Protein AF-A0AAE0RMD5-F1 (afdb_monomer)

Sequence (171 aa):
MTKKRIVIIQVLVGFILPLFLQTFGLFSPCWTTDGNINKGLFYQCVGS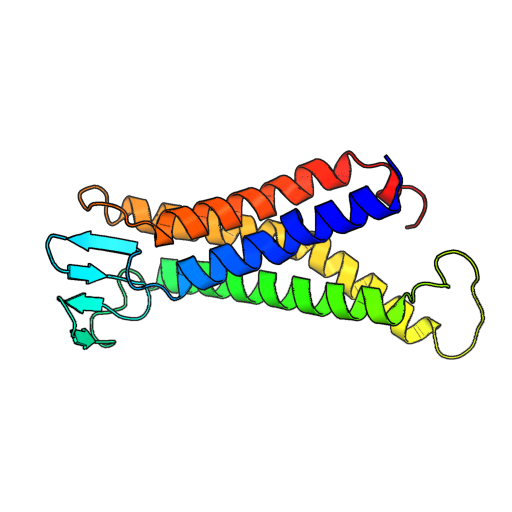TCNSESGILNRATLGLECTAFIVMAFSFLVFGVGIVCYGPDELGEFNNGTSGLCYNICKMYAMQCFCCFPCSGLLSLVGCIVFSSDFNTAALGWSFYMCIAAGSIVFLNVSVTKASPISASHF

Structure (mmCIF, N/CA/C/O backbone):
data_AF-A0AAE0RMD5-F1
#
_entry.id   AF-A0AAE0RMD5-F1
#
loop_
_atom_site.group_PDB
_atom_site.id
_atom_site.type_symbol
_atom_site.label_atom_id
_atom_site.label_alt_id
_atom_site.label_comp_id
_atom_site.label_asym_id
_atom_site.label_entity_id
_atom_site.label_seq_id
_atom_site.pdbx_PDB_ins_code
_atom_site.Cartn_x
_atom_site.Cartn_y
_atom_site.Cartn_z
_atom_site.occupancy
_atom_site.B_iso_or_equiv
_atom_site.auth_seq_id
_atom_site.auth_comp_id
_atom_site.auth_asym_id
_atom_site.auth_atom_id
_atom_site.pdbx_PDB_model_num
ATOM 1 N N . MET A 1 1 ? 8.457 22.208 -19.779 1.00 53.00 1 MET A N 1
ATOM 2 C CA . MET A 1 1 ? 8.884 21.265 -18.716 1.00 53.00 1 MET A CA 1
ATOM 3 C C . MET A 1 1 ? 9.717 20.169 -19.379 1.00 53.00 1 MET A C 1
ATOM 5 O O . MET A 1 1 ? 9.265 19.635 -20.380 1.00 53.00 1 MET A O 1
ATOM 9 N N . THR A 1 2 ? 10.947 19.896 -18.938 1.00 56.81 2 THR A N 1
ATOM 10 C CA . THR A 1 2 ? 11.830 18.907 -19.596 1.00 56.81 2 THR A CA 1
ATOM 11 C C . THR A 1 2 ? 11.375 17.472 -19.299 1.00 56.81 2 THR A C 1
ATOM 13 O O . THR A 1 2 ? 10.976 17.188 -18.171 1.00 56.81 2 THR A O 1
ATOM 16 N N . LYS A 1 3 ? 11.460 16.553 -20.279 1.00 56.66 3 LYS A N 1
ATOM 17 C CA . LYS A 1 3 ? 11.035 15.136 -20.155 1.00 56.66 3 LYS A CA 1
ATOM 18 C C . LYS A 1 3 ? 11.564 14.451 -18.881 1.00 56.66 3 LYS A C 1
ATOM 20 O O . LYS A 1 3 ? 10.820 13.738 -18.218 1.00 56.66 3 LYS A O 1
ATOM 25 N N . LYS A 1 4 ? 12.803 14.759 -18.472 1.00 57.34 4 LYS A N 1
ATOM 26 C CA . LYS A 1 4 ? 13.422 14.259 -17.227 1.00 57.34 4 LYS A CA 1
ATOM 27 C C . LYS A 1 4 ? 12.643 14.637 -15.953 1.00 57.34 4 LYS A C 1
ATOM 29 O O . LYS A 1 4 ? 12.531 13.821 -15.048 1.00 57.34 4 LYS A O 1
ATOM 34 N N . ARG A 1 5 ? 12.066 15.845 -15.875 1.00 61.34 5 ARG A N 1
ATOM 35 C CA . ARG A 1 5 ? 11.294 16.296 -14.698 1.00 61.34 5 ARG A CA 1
ATOM 36 C C . ARG A 1 5 ? 9.960 15.562 -14.559 1.00 61.34 5 ARG A C 1
ATOM 38 O O . ARG A 1 5 ? 9.548 15.285 -13.441 1.00 61.34 5 ARG A O 1
ATOM 45 N N . ILE A 1 6 ? 9.319 15.227 -15.678 1.00 64.94 6 ILE A N 1
ATOM 46 C CA . ILE A 1 6 ? 8.051 14.480 -15.691 1.00 64.94 6 ILE A CA 1
ATOM 47 C C . ILE A 1 6 ? 8.271 13.067 -15.142 1.00 64.94 6 ILE A C 1
ATOM 49 O O . ILE A 1 6 ? 7.527 12.638 -14.269 1.00 64.94 6 ILE A O 1
ATOM 53 N N . VAL A 1 7 ? 9.342 12.394 -15.579 1.00 65.50 7 VAL A N 1
ATOM 54 C CA . VAL A 1 7 ? 9.703 11.057 -15.081 1.00 65.50 7 VAL A CA 1
ATOM 55 C C . VAL A 1 7 ? 9.973 11.088 -13.575 1.00 65.50 7 VAL A C 1
ATOM 57 O O . VAL A 1 7 ? 9.399 10.293 -12.844 1.00 65.50 7 VAL A O 1
ATOM 60 N N . ILE A 1 8 ? 10.767 12.043 -13.079 1.00 66.19 8 ILE A N 1
ATOM 61 C CA . ILE A 1 8 ? 11.069 12.156 -11.639 1.00 66.19 8 ILE A CA 1
ATOM 62 C C . ILE A 1 8 ? 9.796 12.360 -10.806 1.00 66.19 8 ILE A C 1
ATOM 64 O O . ILE A 1 8 ? 9.617 11.699 -9.784 1.00 66.19 8 ILE A O 1
ATOM 68 N N . ILE A 1 9 ? 8.897 13.247 -11.244 1.00 70.38 9 ILE A N 1
ATOM 69 C CA . ILE A 1 9 ? 7.626 13.495 -10.549 1.00 70.38 9 ILE A CA 1
ATOM 70 C C . ILE A 1 9 ? 6.762 12.232 -10.552 1.00 70.38 9 ILE A C 1
ATOM 72 O O . ILE A 1 9 ? 6.202 11.880 -9.518 1.00 70.38 9 ILE A O 1
ATOM 76 N N . GLN A 1 10 ? 6.690 11.521 -11.677 1.00 72.75 10 GLN A N 1
ATOM 77 C CA . GLN A 1 10 ? 5.914 10.288 -11.786 1.00 72.75 10 GLN A CA 1
ATOM 78 C C . GLN A 1 10 ? 6.462 9.173 -10.886 1.00 72.75 10 GLN A C 1
ATOM 80 O O . GLN A 1 10 ? 5.689 8.418 -10.310 1.00 72.75 10 GLN A O 1
ATOM 85 N N . VAL A 1 11 ? 7.778 9.106 -10.683 1.00 72.12 11 VAL A N 1
ATOM 86 C CA . VAL A 1 11 ? 8.396 8.158 -9.743 1.00 72.12 11 VAL A CA 1
ATOM 87 C C . VAL A 1 11 ? 8.101 8.532 -8.293 1.00 72.12 11 VAL A C 1
ATOM 89 O O . VAL A 1 11 ? 7.655 7.691 -7.509 1.00 72.12 11 VAL A O 1
ATOM 92 N N . LEU A 1 12 ? 8.308 9.800 -7.932 1.00 74.75 12 LEU A N 1
ATOM 93 C CA . LEU A 1 12 ? 8.093 10.284 -6.569 1.00 74.75 12 LEU A CA 1
ATOM 94 C C . LEU A 1 12 ? 6.625 10.173 -6.151 1.00 74.75 12 LEU A C 1
ATOM 96 O O . LEU A 1 12 ? 6.319 9.635 -5.090 1.00 74.75 12 LEU A O 1
ATOM 100 N N . VAL A 1 13 ? 5.714 10.657 -6.992 1.00 80.31 13 VAL A N 1
ATOM 101 C CA . VAL A 1 13 ? 4.280 10.692 -6.690 1.00 80.31 13 VAL A CA 1
ATOM 102 C C . VAL A 1 13 ? 3.620 9.349 -6.978 1.00 80.31 13 VAL A C 1
ATOM 104 O O . VAL A 1 13 ? 2.687 8.979 -6.276 1.00 80.31 13 VAL A O 1
ATOM 107 N N . GLY A 1 14 ? 4.083 8.609 -7.987 1.00 78.38 14 GLY A N 1
ATOM 108 C CA . GLY A 1 14 ? 3.414 7.393 -8.437 1.00 78.38 14 GLY A CA 1
ATOM 109 C C . GLY A 1 14 ? 3.906 6.091 -7.835 1.00 78.38 14 GLY A C 1
ATOM 110 O O . GLY A 1 14 ? 3.124 5.151 -7.791 1.00 78.38 14 GLY A O 1
ATOM 111 N N . PHE A 1 15 ? 5.137 6.035 -7.325 1.00 79.56 15 PHE A N 1
ATOM 112 C CA . PHE A 1 15 ? 5.677 4.824 -6.700 1.00 79.56 15 PHE A CA 1
ATOM 113 C C . PHE A 1 15 ? 6.076 5.053 -5.245 1.00 79.56 15 PHE A C 1
ATOM 115 O O . PHE A 1 15 ? 5.690 4.278 -4.374 1.00 79.56 15 PHE A O 1
ATOM 122 N N . ILE A 1 16 ? 6.814 6.129 -4.964 1.00 86.00 16 ILE A N 1
ATOM 123 C CA . ILE A 1 16 ? 7.376 6.363 -3.628 1.00 86.00 16 ILE A CA 1
ATOM 124 C C . ILE A 1 16 ? 6.289 6.791 -2.638 1.00 86.00 16 ILE A C 1
ATOM 126 O O . ILE A 1 16 ? 6.128 6.165 -1.593 1.00 86.00 16 ILE A O 1
ATOM 130 N N . LEU A 1 17 ? 5.516 7.826 -2.969 1.00 90.56 17 LEU A N 1
ATOM 131 C CA . LEU A 1 17 ? 4.443 8.327 -2.112 1.00 90.56 17 LEU A CA 1
ATOM 132 C C . LEU A 1 17 ? 3.424 7.239 -1.715 1.00 90.56 17 LEU A C 1
ATOM 134 O O . LEU A 1 17 ? 3.213 7.071 -0.515 1.00 90.56 17 LEU A O 1
ATOM 138 N N . PRO A 1 18 ? 2.816 6.470 -2.642 1.00 91.88 18 PRO A N 1
ATOM 139 C CA . PRO A 1 18 ? 1.861 5.438 -2.255 1.00 91.88 18 PRO A CA 1
ATOM 140 C C . PRO A 1 18 ? 2.499 4.322 -1.429 1.00 91.88 18 PRO A C 1
ATOM 142 O O . PRO A 1 18 ? 1.863 3.849 -0.497 1.00 91.88 18 PRO A O 1
ATOM 145 N N . LEU A 1 19 ? 3.757 3.946 -1.689 1.00 91.25 19 LEU A N 1
ATOM 146 C CA . LEU A 1 19 ? 4.457 2.968 -0.854 1.00 91.25 19 LEU A CA 1
ATOM 147 C C . LEU A 1 19 ? 4.612 3.470 0.589 1.00 91.25 19 LEU A C 1
ATOM 149 O O . LEU A 1 19 ? 4.356 2.719 1.530 1.00 91.25 19 LEU A O 1
ATOM 153 N N . PHE A 1 20 ? 4.981 4.739 0.780 1.00 94.31 20 PHE A N 1
ATOM 154 C CA . PHE A 1 20 ? 5.064 5.344 2.111 1.00 94.31 20 PHE A CA 1
ATOM 155 C C . PHE A 1 20 ? 3.702 5.384 2.805 1.00 94.31 20 PHE A C 1
ATOM 157 O O . PHE A 1 20 ? 3.587 4.935 3.944 1.00 94.31 20 PHE A O 1
ATOM 164 N N . LEU A 1 21 ? 2.669 5.875 2.117 1.00 95.25 21 LEU A N 1
ATOM 165 C CA . LEU A 1 21 ? 1.308 5.944 2.652 1.00 95.25 21 LEU A CA 1
ATOM 166 C C . LEU A 1 21 ? 0.785 4.553 3.029 1.00 95.25 21 LEU A C 1
ATOM 168 O O . LEU A 1 21 ? 0.265 4.380 4.128 1.00 95.25 21 LEU A O 1
ATOM 172 N N . GLN A 1 22 ? 1.000 3.554 2.169 1.00 94.62 22 GLN A N 1
ATOM 173 C CA . GLN A 1 22 ? 0.616 2.170 2.426 1.00 94.62 22 GLN A CA 1
ATOM 174 C C . GLN A 1 22 ? 1.377 1.587 3.618 1.00 94.62 22 GLN A C 1
ATOM 176 O O . GLN A 1 22 ? 0.779 0.908 4.441 1.00 94.62 22 GLN A O 1
ATOM 181 N N . THR A 1 23 ? 2.674 1.878 3.757 1.00 94.81 23 THR A N 1
ATOM 182 C CA . THR A 1 23 ? 3.486 1.410 4.893 1.00 94.81 23 THR A CA 1
ATOM 183 C C . THR A 1 23 ? 2.972 1.994 6.209 1.00 94.81 23 THR A C 1
ATOM 185 O O . THR A 1 23 ? 2.692 1.255 7.153 1.00 94.81 23 THR A O 1
ATOM 188 N N . PHE A 1 24 ? 2.811 3.318 6.281 1.00 94.19 24 PHE A N 1
ATOM 189 C CA . PHE A 1 24 ? 2.318 3.979 7.491 1.00 94.19 24 PHE A CA 1
ATOM 190 C C . PHE A 1 24 ? 0.861 3.632 7.790 1.00 94.19 24 PHE A C 1
ATOM 192 O O . PHE A 1 24 ? 0.494 3.532 8.956 1.00 94.19 24 PHE A O 1
ATOM 199 N N . GLY A 1 25 ? 0.041 3.425 6.761 1.00 93.00 25 GLY A N 1
ATOM 200 C CA . GLY A 1 25 ? -1.328 2.954 6.900 1.00 93.00 25 GLY A CA 1
ATOM 201 C C . GLY A 1 25 ? -1.377 1.544 7.489 1.00 93.00 25 GLY A C 1
ATOM 202 O O . GLY A 1 25 ? -1.893 1.340 8.585 1.00 93.00 25 GLY A O 1
ATOM 203 N N . LEU A 1 26 ? -0.760 0.578 6.810 1.00 92.75 26 LEU A N 1
ATOM 204 C CA . LEU A 1 26 ? -0.797 -0.846 7.149 1.00 92.75 26 LEU A CA 1
ATOM 205 C C . LEU A 1 26 ? -0.258 -1.148 8.555 1.00 92.75 26 LEU A C 1
ATOM 207 O O . LEU A 1 26 ? -0.883 -1.895 9.308 1.00 92.75 26 LEU A O 1
ATOM 211 N N . PHE A 1 27 ? 0.882 -0.560 8.925 1.00 92.12 27 PHE A N 1
ATOM 212 C CA . PHE A 1 27 ? 1.544 -0.865 10.195 1.00 92.12 27 PHE A CA 1
ATOM 213 C C . PHE A 1 27 ? 1.090 0.003 11.367 1.00 92.12 27 PHE A C 1
ATOM 215 O O . PHE A 1 27 ? 1.546 -0.238 12.479 1.00 92.12 27 PHE A O 1
ATOM 222 N N . SER A 1 28 ? 0.227 0.998 11.163 1.00 91.00 28 SER A N 1
ATOM 223 C CA . SER A 1 28 ? -0.255 1.864 12.244 1.00 91.00 28 SER A CA 1
ATOM 224 C C . SER A 1 28 ? -1.375 1.204 13.065 1.00 91.00 28 SER A C 1
ATOM 226 O O . SER A 1 28 ? -2.218 0.498 12.507 1.00 91.00 28 SER A O 1
ATOM 228 N N . PRO A 1 29 ? -1.451 1.466 14.386 1.00 87.12 29 PRO A N 1
ATOM 229 C CA . PRO A 1 29 ? -2.555 1.012 15.228 1.00 87.12 29 PRO A CA 1
ATOM 230 C C . PRO A 1 29 ? -3.823 1.864 15.090 1.00 87.12 29 PRO A C 1
ATOM 232 O O . PRO A 1 29 ? -4.762 1.665 15.849 1.00 87.12 29 PRO A O 1
ATOM 235 N N . CYS A 1 30 ? -3.866 2.849 14.191 1.00 89.50 30 CYS A N 1
ATOM 236 C CA . CYS A 1 30 ? -4.940 3.842 14.131 1.00 89.50 30 CYS A CA 1
ATOM 237 C C . CYS A 1 30 ? -5.886 3.629 12.939 1.00 89.50 30 CYS A C 1
ATOM 239 O O . CYS A 1 30 ? -6.193 4.591 12.232 1.00 89.50 30 CYS A O 1
ATOM 241 N N . TRP A 1 31 ? -6.333 2.388 12.708 1.00 90.38 31 TRP A N 1
ATOM 242 C CA . TRP A 1 31 ? -7.321 2.075 11.661 1.00 90.38 31 TRP A CA 1
ATOM 243 C C . TRP A 1 31 ? -8.734 2.430 12.104 1.00 90.38 31 TRP A C 1
ATOM 245 O O . TRP A 1 31 ? -9.529 2.950 11.325 1.00 90.38 31 TRP A O 1
ATOM 255 N N . THR A 1 32 ? -9.027 2.201 13.379 1.00 88.50 32 THR A N 1
ATOM 256 C CA . THR A 1 32 ? -10.238 2.684 14.037 1.00 88.50 32 THR A CA 1
ATOM 257 C C . THR A 1 32 ? -9.922 3.094 15.467 1.00 88.50 32 THR A C 1
ATOM 259 O O . THR A 1 32 ? -9.006 2.549 16.096 1.00 88.50 32 THR A O 1
ATOM 262 N N . THR A 1 33 ? -10.680 4.063 15.967 1.00 85.69 33 THR A N 1
ATOM 263 C CA . THR A 1 33 ? -10.553 4.572 17.328 1.00 85.69 33 THR A CA 1
ATOM 264 C C . THR A 1 33 ? -11.899 4.460 18.027 1.00 85.69 33 THR A C 1
ATOM 266 O O . THR A 1 33 ? -12.918 4.921 17.518 1.00 85.69 33 THR A O 1
ATOM 269 N N . ASP A 1 34 ? -11.887 3.855 19.210 1.00 84.56 34 ASP A N 1
ATOM 270 C CA . ASP A 1 34 ? -13.045 3.729 20.090 1.00 84.56 34 ASP A CA 1
ATOM 271 C C . ASP A 1 34 ? -12.638 4.182 21.499 1.00 84.56 34 ASP A C 1
ATOM 273 O O . ASP A 1 34 ? -11.957 3.468 22.243 1.00 84.56 34 ASP A O 1
ATOM 277 N N . GLY A 1 35 ? -12.941 5.440 21.826 1.00 83.25 35 GLY A N 1
ATOM 278 C CA . GLY A 1 35 ? -12.445 6.092 23.038 1.00 83.25 35 GLY A CA 1
ATOM 279 C C . GLY A 1 35 ? -10.911 6.106 23.102 1.00 83.25 35 GLY A C 1
ATOM 280 O O . GLY A 1 35 ? -10.250 6.670 22.235 1.00 83.25 35 GLY A O 1
ATOM 281 N N . ASN A 1 36 ? -10.340 5.467 24.130 1.00 83.81 36 ASN A N 1
ATOM 282 C CA . ASN A 1 36 ? -8.885 5.358 24.337 1.00 83.81 36 ASN A CA 1
ATOM 283 C C . ASN A 1 36 ? -8.250 4.137 23.648 1.00 83.81 36 ASN A C 1
ATOM 285 O O . ASN A 1 36 ? -7.085 3.813 23.906 1.00 83.81 36 ASN A O 1
ATOM 289 N N . ILE A 1 37 ? -9.020 3.427 22.821 1.00 85.81 37 ILE A N 1
ATOM 290 C CA . ILE A 1 37 ? -8.591 2.213 22.140 1.00 85.81 37 ILE A CA 1
ATOM 291 C C . ILE A 1 37 ? -8.326 2.531 20.671 1.00 85.81 37 ILE A C 1
ATOM 293 O O . ILE A 1 37 ? -9.244 2.852 19.922 1.00 85.81 37 ILE A O 1
ATOM 297 N N . ASN A 1 38 ? -7.075 2.373 20.251 1.00 88.75 38 ASN A N 1
ATOM 298 C CA . ASN A 1 38 ? -6.659 2.422 18.855 1.00 88.75 38 ASN A CA 1
ATOM 299 C C . ASN A 1 38 ? -6.449 0.992 18.363 1.00 88.75 38 ASN A C 1
ATOM 301 O O . ASN A 1 38 ? -5.622 0.265 18.915 1.00 88.75 38 ASN A O 1
ATOM 305 N N . LYS A 1 39 ? -7.205 0.566 17.353 1.00 87.56 39 LYS A N 1
ATOM 306 C CA . LYS A 1 39 ? -7.061 -0.769 16.766 1.00 87.56 39 LYS A CA 1
ATOM 307 C C . LYS A 1 39 ? -6.440 -0.643 15.376 1.00 87.56 39 LYS A C 1
ATOM 309 O O . LYS A 1 39 ? -6.941 0.120 14.548 1.00 87.56 39 LYS A O 1
ATOM 314 N N . GLY A 1 40 ? -5.365 -1.389 15.130 1.00 89.38 40 GLY A N 1
ATOM 315 C CA . GLY A 1 40 ? -4.755 -1.571 13.812 1.00 89.38 40 GLY A CA 1
ATOM 316 C C . GLY A 1 40 ? -5.086 -2.932 13.210 1.00 89.38 40 GLY A C 1
ATOM 317 O O . GLY A 1 40 ? -5.974 -3.626 13.692 1.00 89.38 40 GLY A O 1
ATOM 318 N N . LEU A 1 41 ? -4.354 -3.318 12.162 1.00 88.06 41 LEU A N 1
ATOM 319 C CA . LEU A 1 41 ? -4.502 -4.632 11.516 1.00 88.06 41 LEU A CA 1
ATOM 320 C C . LEU A 1 41 ? -3.651 -5.745 12.154 1.00 88.06 41 LEU A C 1
ATOM 322 O O . LEU A 1 41 ? -3.933 -6.925 11.949 1.00 88.06 41 LEU A O 1
ATOM 326 N N . PHE A 1 42 ? -2.609 -5.373 12.903 1.00 89.06 42 PHE A N 1
ATOM 327 C CA . PHE A 1 42 ? -1.670 -6.307 13.539 1.00 89.06 42 PHE A CA 1
ATOM 328 C C . PHE A 1 42 ? -1.710 -6.266 15.066 1.00 89.06 42 PHE A C 1
ATOM 330 O O . PHE A 1 42 ? -1.399 -7.255 15.723 1.00 89.06 42 PHE A O 1
ATOM 337 N N . TYR A 1 43 ? -2.031 -5.110 15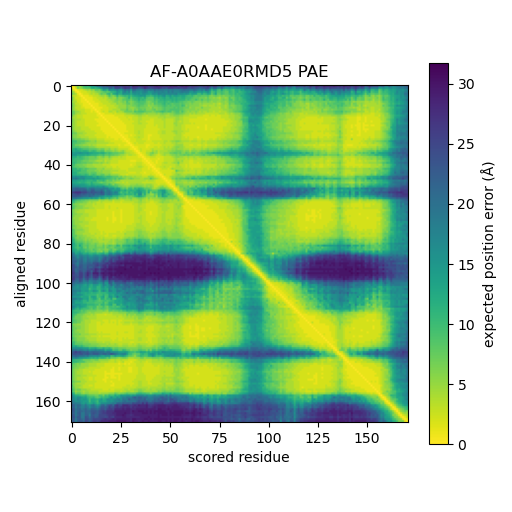.638 1.00 87.50 43 TYR A N 1
ATOM 338 C CA . TYR A 1 43 ? -2.009 -4.873 17.076 1.00 87.50 43 TYR A CA 1
ATOM 339 C C . TYR A 1 43 ? -3.025 -3.794 17.449 1.00 87.50 43 TYR A C 1
ATOM 341 O O . TYR A 1 43 ? -3.426 -2.967 16.628 1.00 87.50 43 TYR A O 1
ATOM 349 N N . GLN A 1 44 ? -3.449 -3.818 18.705 1.00 88.88 44 GLN A N 1
ATOM 350 C CA . GLN A 1 44 ? -4.319 -2.825 19.321 1.00 88.88 44 GLN A CA 1
ATOM 351 C C . GLN A 1 44 ? -3.555 -2.147 20.453 1.00 88.88 44 GLN A C 1
ATOM 353 O O . GLN A 1 44 ? -2.870 -2.815 21.223 1.00 88.88 44 GLN A O 1
ATOM 358 N N . CYS A 1 45 ? -3.712 -0.836 20.589 1.00 87.81 45 CYS A N 1
ATOM 359 C CA . CYS A 1 45 ? -3.158 -0.059 21.685 1.00 87.81 45 CYS A CA 1
ATOM 360 C C . CYS A 1 45 ? -4.282 0.535 22.542 1.00 87.81 45 CYS A C 1
ATOM 362 O O . CYS A 1 45 ? -5.232 1.122 22.025 1.00 87.81 45 CYS A O 1
ATOM 364 N N . VAL A 1 46 ? -4.163 0.384 23.859 1.00 88.88 46 VAL A N 1
ATOM 365 C CA . VAL A 1 46 ? -5.032 1.001 24.867 1.00 88.88 46 VAL A CA 1
ATOM 366 C C . VAL A 1 46 ? -4.159 1.931 25.702 1.00 88.88 46 VAL A C 1
ATOM 368 O O . VAL A 1 46 ? -3.300 1.479 26.462 1.00 88.88 46 VAL A O 1
ATOM 371 N N . GLY A 1 47 ? -4.319 3.243 25.516 1.00 84.31 47 GLY A N 1
ATOM 372 C CA . GLY A 1 47 ? -3.366 4.216 26.058 1.00 84.31 47 GLY A CA 1
ATOM 373 C C . GLY A 1 47 ? -1.945 3.966 25.531 1.00 84.31 47 GLY A C 1
ATOM 374 O O . GLY A 1 47 ? -1.720 3.988 24.324 1.00 84.31 47 GLY A O 1
ATOM 375 N N . SER A 1 48 ? -0.989 3.716 26.430 1.00 83.06 48 SER A N 1
ATOM 376 C CA . SER A 1 48 ? 0.419 3.434 26.098 1.00 83.06 48 SER A CA 1
ATOM 377 C C . SER A 1 48 ? 0.756 1.944 25.955 1.00 83.06 48 SER A C 1
ATOM 379 O O . SER A 1 48 ? 1.898 1.608 25.653 1.00 83.06 48 SER A O 1
ATOM 381 N N . THR A 1 49 ? -0.203 1.041 26.184 1.00 88.00 49 THR A N 1
ATOM 382 C CA . THR A 1 49 ? 0.034 -0.412 26.142 1.00 88.00 49 THR A CA 1
ATOM 383 C C . THR A 1 49 ? -0.504 -0.994 24.842 1.00 88.00 49 THR A C 1
ATOM 385 O O . THR A 1 49 ? -1.674 -0.792 24.526 1.00 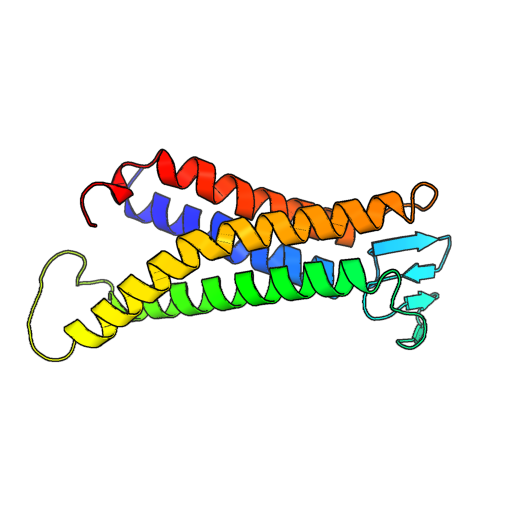88.00 49 THR A O 1
ATOM 388 N N . CYS A 1 50 ? 0.325 -1.736 24.103 1.00 86.88 50 CYS A N 1
ATOM 389 C CA . CYS A 1 50 ? -0.062 -2.380 22.847 1.00 86.88 50 CYS A CA 1
ATOM 390 C C . CYS A 1 50 ? -0.019 -3.909 22.971 1.00 86.88 50 CYS A C 1
ATOM 392 O O . CYS A 1 50 ? 0.919 -4.458 23.545 1.00 86.88 50 CYS A O 1
ATOM 394 N N . ASN A 1 51 ? -1.028 -4.587 22.422 1.00 85.31 51 ASN A N 1
ATOM 395 C CA . ASN A 1 51 ? -1.153 -6.043 22.400 1.00 85.31 51 ASN A CA 1
ATOM 396 C C . ASN A 1 51 ? -1.451 -6.528 20.967 1.00 85.31 51 ASN A C 1
ATOM 398 O O . ASN A 1 51 ? -2.290 -5.953 20.270 1.00 85.31 51 ASN A O 1
ATOM 402 N N . SER A 1 52 ? -0.757 -7.576 20.523 1.00 79.25 52 SER A N 1
ATOM 403 C CA . SER A 1 52 ? -0.926 -8.201 19.206 1.00 79.25 52 SER A CA 1
ATOM 404 C C . SER A 1 52 ? -2.060 -9.230 19.159 1.00 79.25 52 SER A C 1
ATOM 406 O O . SER A 1 52 ? -2.642 -9.438 18.098 1.00 79.25 52 SER A O 1
ATOM 408 N N . GLU A 1 53 ? -2.434 -9.845 20.287 1.00 64.25 53 GLU A N 1
ATOM 409 C CA . GLU A 1 53 ? -3.439 -10.922 20.316 1.00 64.25 53 GLU A CA 1
ATOM 410 C C . GLU A 1 53 ? -4.855 -10.435 19.977 1.00 64.25 53 GLU A C 1
ATOM 412 O O . GLU A 1 53 ? -5.654 -11.177 19.409 1.00 64.25 53 GLU A O 1
ATOM 417 N N . SER A 1 54 ? -5.157 -9.165 20.259 1.00 59.00 54 SER A N 1
ATOM 418 C CA . SER A 1 54 ? -6.437 -8.519 19.936 1.00 59.00 54 SER A CA 1
ATOM 419 C C . SER A 1 54 ? -6.391 -7.675 18.654 1.00 59.00 54 SER A C 1
ATOM 421 O O . SER A 1 54 ? -7.351 -6.981 18.330 1.00 59.00 54 SER A O 1
ATOM 423 N N . GLY A 1 55 ? -5.265 -7.698 17.935 1.00 57.34 55 GLY A N 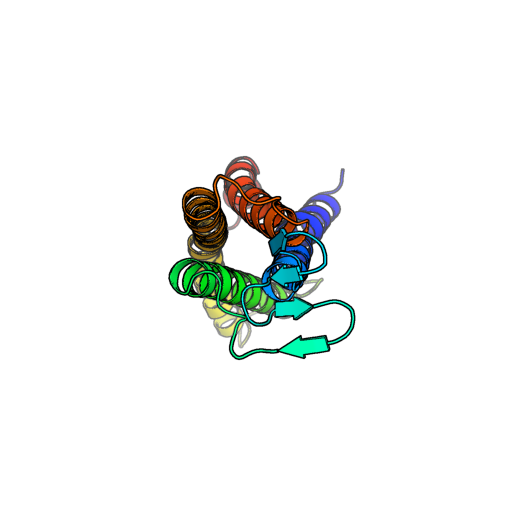1
ATOM 424 C CA . GLY A 1 55 ? -4.939 -6.741 16.881 1.00 57.34 55 GLY A CA 1
ATOM 425 C C . GLY A 1 55 ? -5.542 -6.999 15.508 1.00 57.34 55 GLY A C 1
ATOM 426 O O . GLY A 1 55 ? -5.401 -6.152 14.637 1.00 57.34 55 GLY A O 1
ATOM 427 N N . ILE A 1 56 ? -6.182 -8.144 15.273 1.00 63.12 56 ILE A N 1
ATOM 428 C CA . ILE A 1 56 ? -6.698 -8.477 13.942 1.00 63.12 56 ILE A CA 1
ATOM 429 C C . ILE A 1 56 ? -8.176 -8.090 13.865 1.00 63.12 56 ILE A C 1
ATOM 431 O O . ILE A 1 56 ? -9.052 -8.918 14.105 1.00 63.12 56 ILE A O 1
ATOM 435 N N . LEU A 1 57 ? -8.447 -6.827 13.517 1.00 67.38 57 LEU A N 1
ATOM 436 C CA . LEU A 1 57 ? -9.807 -6.322 13.260 1.00 67.38 57 LEU A CA 1
ATOM 437 C C . LEU A 1 57 ? -10.535 -7.134 12.183 1.00 67.38 57 LEU A C 1
ATOM 439 O O . LEU A 1 57 ? -11.710 -7.449 12.337 1.00 67.38 57 LEU A O 1
ATOM 443 N N . ASN A 1 58 ? -9.835 -7.464 11.095 1.00 79.25 58 ASN A N 1
ATOM 444 C CA . ASN A 1 58 ? -10.371 -8.253 9.993 1.00 79.25 58 ASN A CA 1
ATOM 445 C C . ASN A 1 58 ? -9.223 -8.943 9.228 1.00 79.25 58 ASN A C 1
ATOM 447 O O . ASN A 1 58 ? -8.340 -8.290 8.667 1.00 79.25 58 ASN A O 1
ATOM 451 N N . ARG A 1 59 ? -9.246 -10.283 9.188 1.00 85.44 59 ARG A N 1
ATOM 452 C CA . ARG A 1 59 ? -8.240 -11.105 8.486 1.00 85.44 59 ARG A CA 1
ATOM 453 C C . ARG A 1 59 ? -8.268 -10.915 6.969 1.00 85.44 59 ARG A C 1
ATOM 455 O O . ARG A 1 59 ? -7.217 -10.991 6.340 1.00 85.44 59 ARG A O 1
ATOM 462 N N . ALA A 1 60 ? -9.443 -10.676 6.388 1.00 87.88 60 ALA A N 1
ATOM 463 C CA . ALA A 1 60 ? -9.593 -10.427 4.959 1.00 87.88 60 ALA A CA 1
ATOM 464 C C . ALA A 1 60 ? -8.972 -9.079 4.571 1.00 87.88 60 ALA A C 1
ATOM 466 O O . ALA A 1 60 ? -8.155 -9.042 3.653 1.00 87.88 60 ALA A O 1
ATOM 467 N N . THR A 1 61 ? -9.266 -8.003 5.314 1.00 90.69 61 THR A N 1
ATOM 468 C CA . THR A 1 61 ? -8.604 -6.698 5.128 1.00 90.69 61 THR A CA 1
ATOM 469 C C . THR A 1 61 ? -7.094 -6.828 5.272 1.00 90.69 61 THR A C 1
ATOM 471 O O . THR A 1 61 ? -6.366 -6.392 4.388 1.00 90.69 61 THR A O 1
ATOM 474 N N . LEU A 1 62 ? -6.611 -7.490 6.330 1.00 90.38 62 LEU A N 1
ATOM 475 C CA . LEU A 1 62 ? -5.177 -7.711 6.526 1.00 90.38 62 LEU A CA 1
ATOM 476 C C . LEU A 1 62 ? -4.545 -8.422 5.319 1.00 90.38 62 LEU A C 1
ATOM 478 O O . LEU A 1 62 ? -3.505 -7.991 4.830 1.00 90.38 62 LEU A O 1
ATOM 482 N N . GLY A 1 63 ? -5.172 -9.489 4.816 1.00 92.12 63 GLY A N 1
ATOM 483 C CA . GLY A 1 63 ? -4.682 -10.216 3.645 1.00 92.12 63 GLY A CA 1
ATOM 484 C C . GLY A 1 63 ? -4.623 -9.347 2.386 1.00 92.12 63 GLY A C 1
ATOM 485 O O . GLY A 1 63 ? -3.616 -9.361 1.676 1.00 92.12 63 GLY A O 1
ATOM 486 N N . LEU A 1 64 ? -5.671 -8.562 2.131 1.00 93.69 64 LEU A N 1
ATOM 487 C CA . LEU A 1 64 ? -5.755 -7.666 0.976 1.00 93.69 64 LEU A CA 1
ATOM 488 C C . LEU A 1 64 ? -4.715 -6.541 1.046 1.00 93.69 64 LEU A C 1
ATOM 490 O O . LEU A 1 64 ? -3.975 -6.344 0.084 1.00 93.69 64 LEU A O 1
ATOM 494 N N . GLU A 1 65 ? -4.591 -5.865 2.189 1.00 93.75 65 GLU A N 1
ATOM 495 C CA . GLU A 1 65 ? -3.647 -4.756 2.372 1.00 93.75 65 GLU A CA 1
ATOM 496 C C . GLU A 1 65 ? -2.187 -5.224 2.391 1.00 93.75 65 GLU A C 1
ATOM 498 O O . GLU A 1 65 ? -1.320 -4.557 1.821 1.00 93.75 65 GLU A O 1
ATOM 503 N N . CYS A 1 66 ? -1.898 -6.392 2.981 1.00 94.12 66 CYS A N 1
ATOM 504 C CA . CYS A 1 66 ? -0.572 -7.009 2.908 1.00 94.12 66 CYS A CA 1
ATOM 505 C C . CYS A 1 66 ? -0.212 -7.383 1.470 1.00 94.12 66 CYS A C 1
ATOM 507 O O . CYS A 1 66 ? 0.901 -7.109 1.025 1.00 94.12 66 CYS A O 1
ATOM 509 N N . THR A 1 67 ? -1.146 -7.980 0.723 1.00 93.88 67 THR A N 1
ATOM 510 C CA . THR A 1 67 ? -0.914 -8.333 -0.685 1.00 93.88 67 THR A CA 1
ATOM 511 C C . THR A 1 67 ? -0.671 -7.076 -1.516 1.00 93.88 67 THR A C 1
ATOM 513 O O . THR A 1 67 ? 0.285 -7.024 -2.289 1.00 93.88 67 THR A O 1
ATOM 516 N N . ALA A 1 68 ? -1.478 -6.032 -1.309 1.00 93.25 68 ALA A N 1
ATOM 517 C CA . ALA A 1 68 ? -1.296 -4.742 -1.958 1.00 93.25 68 ALA A CA 1
ATOM 518 C C . ALA A 1 68 ? 0.089 -4.148 -1.654 1.00 93.25 68 ALA A C 1
ATOM 520 O O . ALA A 1 68 ? 0.825 -3.798 -2.578 1.00 93.25 68 ALA A O 1
ATOM 521 N N . PHE A 1 69 ? 0.485 -4.112 -0.379 1.00 94.19 69 PHE A N 1
ATOM 522 C CA . PHE A 1 69 ? 1.793 -3.622 0.051 1.00 94.19 69 PHE A CA 1
ATOM 523 C C . PHE A 1 69 ? 2.951 -4.398 -0.586 1.00 94.19 69 PHE A C 1
ATOM 525 O O . PHE A 1 69 ? 3.863 -3.786 -1.138 1.00 94.19 69 PHE A O 1
ATOM 532 N N . ILE A 1 70 ? 2.900 -5.733 -0.567 1.00 93.19 70 ILE A N 1
ATOM 533 C CA . ILE A 1 70 ? 3.940 -6.588 -1.152 1.00 93.19 70 ILE A CA 1
ATOM 534 C C . ILE A 1 70 ? 4.098 -6.285 -2.643 1.00 93.19 70 ILE A C 1
ATOM 536 O O . ILE A 1 70 ? 5.213 -6.068 -3.115 1.00 93.19 70 ILE A O 1
ATOM 540 N N . VAL A 1 71 ? 2.994 -6.209 -3.389 1.00 89.88 71 VAL A N 1
ATOM 541 C CA . VAL A 1 71 ? 3.041 -5.922 -4.828 1.00 89.88 71 VAL A CA 1
ATOM 542 C C . VAL A 1 71 ? 3.564 -4.504 -5.101 1.00 89.88 71 VAL A C 1
ATOM 544 O O . VAL A 1 71 ? 4.360 -4.323 -6.025 1.00 89.88 71 VAL A O 1
ATOM 547 N N . MET A 1 72 ? 3.188 -3.502 -4.295 1.00 89.12 72 MET A N 1
ATOM 548 C CA . MET A 1 72 ? 3.747 -2.143 -4.397 1.00 89.12 72 MET A CA 1
ATOM 549 C C . MET A 1 72 ? 5.258 -2.124 -4.120 1.00 89.12 72 MET A C 1
ATOM 551 O O . MET A 1 72 ? 6.010 -1.524 -4.888 1.00 89.12 72 MET A O 1
ATOM 555 N N . ALA A 1 73 ? 5.715 -2.815 -3.073 1.00 88.81 73 ALA A N 1
ATOM 556 C CA . ALA A 1 73 ? 7.125 -2.894 -2.702 1.00 88.81 73 ALA A CA 1
ATOM 557 C C . ALA A 1 73 ? 7.964 -3.605 -3.775 1.00 88.81 73 ALA A C 1
ATOM 559 O O . ALA A 1 73 ? 9.013 -3.100 -4.176 1.00 88.81 73 ALA A O 1
ATOM 560 N N . PHE A 1 74 ? 7.482 -4.733 -4.308 1.00 85.69 74 PHE A N 1
ATOM 561 C CA . PHE A 1 74 ? 8.135 -5.415 -5.428 1.00 85.69 74 PHE A CA 1
ATOM 562 C C . PHE A 1 74 ? 8.202 -4.532 -6.673 1.00 85.69 74 PHE A C 1
ATOM 564 O O . PHE A 1 74 ? 9.250 -4.465 -7.312 1.00 85.69 74 PHE A O 1
ATOM 571 N N . SER A 1 75 ? 7.124 -3.810 -6.988 1.00 80.00 75 SER A N 1
ATOM 572 C CA . SER A 1 75 ? 7.103 -2.889 -8.130 1.00 80.00 75 SER A CA 1
ATOM 573 C C . SER A 1 75 ? 8.140 -1.774 -7.971 1.00 80.00 75 SER A C 1
ATOM 575 O O . SER A 1 75 ? 8.834 -1.438 -8.929 1.00 80.00 75 SER A O 1
ATOM 577 N N . PHE A 1 76 ? 8.307 -1.245 -6.755 1.00 79.62 76 PHE A N 1
ATOM 578 C CA . PHE A 1 76 ? 9.347 -0.264 -6.446 1.00 79.62 76 PHE A CA 1
ATOM 579 C C . PHE A 1 76 ? 10.764 -0.838 -6.609 1.00 79.62 76 PHE A C 1
ATOM 581 O O . PHE A 1 76 ? 11.611 -0.196 -7.230 1.00 79.62 76 PHE A O 1
ATOM 588 N N . LEU A 1 77 ? 11.022 -2.055 -6.114 1.00 79.75 77 LEU A N 1
ATOM 589 C CA . LEU A 1 77 ? 12.325 -2.717 -6.259 1.00 79.75 77 LEU A CA 1
ATOM 590 C C . LEU A 1 77 ? 12.678 -2.973 -7.726 1.00 79.75 77 LEU A C 1
ATOM 592 O O . LEU A 1 77 ? 13.779 -2.641 -8.160 1.00 79.75 77 LEU A O 1
ATOM 596 N N . VAL A 1 78 ? 11.736 -3.516 -8.501 1.00 74.12 78 VAL A N 1
ATOM 597 C CA . VAL A 1 78 ? 11.911 -3.750 -9.940 1.00 74.12 78 VAL A CA 1
ATOM 598 C C . VAL A 1 78 ? 12.190 -2.440 -10.668 1.00 74.12 78 VAL A C 1
ATOM 600 O O . VAL A 1 78 ? 13.084 -2.380 -11.509 1.00 74.12 78 VAL A O 1
ATOM 603 N N . PHE A 1 79 ? 11.461 -1.376 -10.332 1.00 71.38 79 PHE A N 1
ATOM 604 C CA . PHE A 1 79 ? 11.678 -0.067 -10.931 1.00 71.38 79 PHE A CA 1
ATOM 605 C C . PHE A 1 79 ? 13.065 0.506 -10.590 1.00 71.38 79 PHE A C 1
ATOM 607 O O . PHE A 1 79 ? 13.749 1.031 -11.469 1.00 71.38 79 PHE A O 1
ATOM 614 N N . GLY A 1 80 ? 13.517 0.348 -9.341 1.00 68.50 80 GLY A N 1
ATOM 615 C CA . GLY A 1 80 ? 14.862 0.730 -8.909 1.00 68.50 80 GLY A CA 1
ATOM 616 C C . GLY A 1 80 ? 15.961 -0.020 -9.666 1.00 68.50 80 GLY A C 1
ATOM 617 O O . GLY A 1 80 ? 16.895 0.606 -10.163 1.00 68.50 80 GLY A O 1
ATOM 618 N N . VAL A 1 81 ? 15.817 -1.340 -9.831 1.00 66.44 81 VAL A N 1
ATOM 619 C CA . VAL A 1 81 ? 16.732 -2.158 -10.649 1.00 66.44 81 VAL A CA 1
ATOM 620 C C . VAL A 1 81 ? 16.705 -1.716 -12.110 1.00 66.44 81 VAL A C 1
ATOM 622 O O . VAL A 1 81 ? 17.761 -1.614 -12.726 1.00 66.44 81 VAL A O 1
ATOM 625 N N . GLY A 1 82 ? 15.528 -1.379 -12.644 1.00 63.06 82 GLY A N 1
ATOM 626 C CA . GLY A 1 82 ? 15.385 -0.805 -13.977 1.00 63.06 82 GLY A CA 1
ATOM 627 C C . GLY A 1 82 ? 16.249 0.442 -14.149 1.00 63.06 82 GLY A C 1
ATOM 628 O O . GLY A 1 82 ? 17.092 0.470 -15.037 1.00 63.06 82 GLY A O 1
ATOM 629 N N . ILE A 1 83 ? 16.114 1.444 -13.273 1.00 62.56 83 ILE A N 1
ATOM 630 C CA . ILE A 1 83 ? 16.928 2.674 -13.342 1.00 62.56 83 ILE A CA 1
ATOM 631 C C . ILE A 1 83 ? 18.432 2.361 -13.339 1.00 62.56 83 ILE A C 1
ATOM 633 O O . ILE A 1 83 ? 19.185 2.979 -14.090 1.00 62.56 83 ILE A O 1
ATOM 637 N N . VAL A 1 84 ? 18.866 1.399 -12.521 1.00 64.12 84 VAL A N 1
ATOM 638 C CA . VAL A 1 84 ? 20.277 0.998 -12.441 1.00 64.12 84 VAL A CA 1
ATOM 639 C C . VAL A 1 84 ? 20.736 0.277 -13.715 1.00 64.12 84 VAL A C 1
ATOM 641 O O . VAL A 1 84 ? 21.803 0.610 -14.220 1.00 64.12 84 VAL A O 1
ATOM 644 N N . CYS A 1 85 ? 19.942 -0.652 -14.270 1.00 59.47 85 CYS A N 1
ATOM 645 C CA . CYS A 1 85 ? 20.263 -1.323 -15.541 1.00 59.47 85 CYS A CA 1
ATOM 646 C C . CYS A 1 85 ? 20.235 -0.346 -16.736 1.00 59.47 85 CYS A C 1
ATOM 648 O O . CYS A 1 85 ? 20.962 -0.580 -17.693 1.00 59.47 85 CYS A O 1
ATOM 650 N N . TYR A 1 86 ? 19.400 0.705 -16.723 1.00 54.88 86 TYR A N 1
ATOM 651 C CA . TYR A 1 86 ? 19.272 1.649 -17.848 1.00 54.88 86 TYR A CA 1
ATOM 652 C C . TYR A 1 86 ? 20.356 2.739 -17.880 1.00 54.88 86 TYR A C 1
ATOM 654 O O . TYR A 1 86 ? 20.548 3.343 -18.931 1.00 54.88 86 TYR A O 1
ATOM 662 N N . GLY A 1 87 ? 21.063 2.990 -16.769 1.00 48.69 87 GLY A N 1
ATOM 663 C CA . GLY A 1 87 ? 22.121 4.002 -16.677 1.00 48.69 87 GLY A CA 1
ATOM 664 C C . GLY A 1 87 ? 21.666 5.447 -16.988 1.00 48.69 87 GLY A C 1
ATOM 665 O O . GLY A 1 87 ? 20.628 5.691 -17.603 1.00 48.69 87 GLY A O 1
ATOM 666 N N . PRO A 1 88 ? 22.415 6.477 -16.562 1.00 47.28 88 PRO A N 1
ATOM 667 C CA . PRO A 1 88 ? 22.133 7.861 -16.955 1.00 47.28 88 PRO A CA 1
ATOM 668 C C . PRO A 1 88 ? 22.489 8.164 -18.425 1.00 47.28 88 PRO A C 1
ATOM 670 O O . PRO A 1 88 ? 21.976 9.148 -18.971 1.00 47.28 88 PRO A O 1
ATOM 673 N N . ASP A 1 89 ? 23.313 7.315 -19.053 1.00 43.47 89 ASP A N 1
ATOM 674 C CA . ASP A 1 89 ? 23.970 7.579 -20.340 1.00 43.47 89 ASP A CA 1
ATOM 675 C C . ASP A 1 89 ? 23.424 6.736 -21.516 1.00 43.47 89 ASP A C 1
ATOM 677 O O . ASP A 1 89 ? 23.646 7.090 -22.671 1.00 43.47 89 ASP A O 1
ATOM 681 N N . GLU A 1 90 ? 22.629 5.685 -21.267 1.00 46.56 90 GLU A N 1
ATOM 682 C CA . GLU A 1 90 ? 22.125 4.763 -22.309 1.00 46.56 90 GLU A CA 1
ATOM 683 C C . GLU A 1 90 ? 20.649 4.981 -22.695 1.00 46.56 90 GLU A C 1
ATOM 685 O O . GLU A 1 90 ? 19.991 4.102 -23.248 1.00 46.56 90 GLU A O 1
ATOM 690 N N . LEU A 1 91 ? 20.117 6.197 -22.534 1.00 47.56 91 LEU A N 1
ATOM 691 C CA . LEU A 1 91 ? 18.869 6.573 -23.223 1.00 47.56 91 LEU A CA 1
ATOM 692 C C . LEU A 1 91 ? 19.054 6.746 -24.752 1.00 47.56 91 LEU A C 1
ATOM 694 O O . LEU A 1 91 ? 18.131 7.225 -25.417 1.00 47.56 91 LEU A O 1
ATOM 698 N N . GLY A 1 92 ? 20.228 6.402 -25.304 1.00 39.75 92 GLY A N 1
ATOM 699 C CA . GLY A 1 92 ? 20.618 6.730 -26.676 1.00 39.75 92 GLY A CA 1
ATOM 700 C C . GLY A 1 92 ? 21.442 5.707 -27.464 1.00 39.75 92 GLY A C 1
ATOM 701 O O . GLY A 1 92 ? 21.263 5.687 -28.676 1.00 39.75 92 GLY A O 1
ATOM 702 N N . GLU A 1 93 ? 22.289 4.852 -26.879 1.00 37.66 93 GLU A N 1
ATOM 703 C CA . GLU A 1 93 ? 23.157 3.984 -27.698 1.00 37.66 93 GLU A CA 1
ATOM 704 C C . GLU A 1 93 ? 23.328 2.565 -27.154 1.00 37.66 93 GLU A C 1
ATOM 706 O O . GLU A 1 93 ? 23.733 2.327 -26.022 1.00 37.66 93 GLU A O 1
ATOM 711 N N . PHE A 1 94 ? 22.991 1.626 -28.034 1.00 44.00 94 PHE A N 1
ATOM 712 C CA . PHE A 1 94 ? 22.980 0.185 -27.861 1.00 44.00 94 PHE A CA 1
ATOM 713 C C . PHE A 1 94 ? 24.386 -0.346 -28.162 1.00 44.00 94 PHE A C 1
ATOM 715 O O . PHE A 1 94 ? 24.819 -0.262 -29.310 1.00 44.00 94 PHE A O 1
ATOM 722 N N . ASN A 1 95 ? 25.095 -0.925 -27.188 1.00 39.59 95 ASN A N 1
ATOM 723 C CA . ASN A 1 95 ? 26.275 -1.735 -27.493 1.00 39.59 95 ASN A CA 1
ATOM 724 C C . ASN A 1 95 ? 26.247 -3.108 -26.810 1.00 39.59 95 ASN A C 1
ATOM 726 O O . ASN A 1 95 ? 25.907 -3.280 -25.640 1.00 39.59 95 ASN A O 1
ATOM 730 N N . ASN A 1 96 ? 26.546 -4.097 -27.650 1.00 52.62 96 ASN A N 1
ATOM 731 C CA . ASN A 1 96 ? 26.320 -5.525 -27.493 1.00 52.62 96 ASN A CA 1
ATOM 732 C C . ASN A 1 96 ? 27.239 -6.186 -26.458 1.00 52.62 96 ASN A C 1
ATOM 734 O O . ASN A 1 96 ? 28.448 -5.971 -26.465 1.00 52.62 96 ASN A O 1
ATOM 738 N N . GLY A 1 97 ? 26.679 -7.125 -25.688 1.00 42.53 97 GLY A N 1
ATOM 739 C CA . GLY A 1 97 ? 27.442 -8.263 -25.157 1.00 42.53 97 GLY A CA 1
ATOM 740 C C . GLY A 1 97 ? 26.867 -8.888 -23.889 1.00 42.53 97 GLY A C 1
ATOM 741 O O . GLY A 1 97 ? 26.740 -10.104 -23.800 1.00 42.53 97 GLY A O 1
ATOM 742 N N . THR A 1 98 ? 26.460 -8.062 -22.927 1.00 47.69 98 THR A N 1
ATOM 743 C CA . THR A 1 98 ? 25.993 -8.494 -21.588 1.00 47.6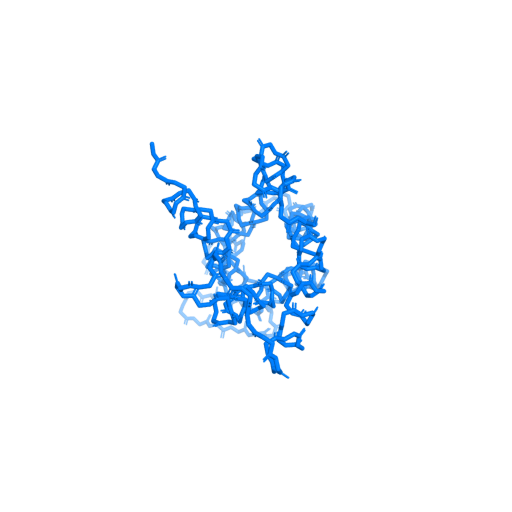9 98 THR A CA 1
ATOM 744 C C . THR A 1 98 ? 24.771 -7.707 -21.095 1.00 47.69 98 THR A C 1
ATOM 746 O O . THR A 1 98 ? 24.000 -8.195 -20.268 1.00 47.69 98 THR A O 1
ATOM 749 N N . SER A 1 99 ? 24.529 -6.533 -21.681 1.00 50.97 99 SER A N 1
ATOM 750 C CA . SER A 1 99 ? 23.389 -5.630 -21.471 1.00 50.97 99 SER A CA 1
ATOM 751 C C . SER A 1 99 ? 22.042 -6.219 -21.916 1.00 50.97 99 SER A C 1
ATOM 753 O O . SER A 1 99 ? 21.013 -5.934 -21.306 1.00 50.97 99 SER A O 1
ATOM 755 N N . GLY A 1 100 ? 22.027 -7.118 -22.908 1.00 54.56 100 GLY A N 1
ATOM 756 C CA . GLY A 1 100 ? 20.794 -7.703 -23.457 1.00 54.56 100 GLY A CA 1
ATOM 757 C C . GLY A 1 100 ? 19.992 -8.565 -22.472 1.00 54.56 100 GLY A C 1
ATOM 758 O O . GLY A 1 100 ? 18.769 -8.639 -22.577 1.00 54.56 100 GLY A O 1
ATOM 759 N N . LEU A 1 101 ? 20.648 -9.189 -21.487 1.00 55.88 101 LEU A N 1
ATOM 760 C CA . LEU A 1 101 ? 19.987 -10.054 -20.502 1.00 55.88 101 LEU A CA 1
ATOM 761 C C . LEU A 1 101 ? 19.414 -9.236 -19.323 1.00 55.88 101 LEU A C 1
ATOM 763 O O . LEU A 1 101 ? 18.255 -9.452 -18.975 1.00 55.88 101 LEU A O 1
ATOM 767 N N . CYS A 1 102 ? 20.142 -8.225 -18.803 1.00 57.22 102 CYS A N 1
ATOM 768 C CA . CYS A 1 102 ? 19.604 -7.196 -17.869 1.00 57.22 102 CYS A CA 1
ATOM 769 C C . CYS A 1 102 ? 18.393 -6.513 -18.512 1.00 57.22 102 CYS A C 1
ATOM 771 O O . CYS A 1 102 ? 17.351 -6.375 -17.880 1.00 57.22 102 CYS A O 1
ATOM 773 N N . TYR A 1 103 ? 18.518 -6.142 -19.791 1.00 58.03 103 TYR A N 1
ATOM 774 C CA . TYR A 1 103 ? 17.486 -5.457 -20.560 1.00 58.03 103 TYR A CA 1
ATOM 775 C C . TYR A 1 103 ? 16.233 -6.315 -20.755 1.00 58.03 103 TYR A C 1
ATOM 777 O O . TYR A 1 103 ? 15.135 -5.866 -20.441 1.00 58.03 103 TYR A O 1
ATOM 785 N N . ASN A 1 104 ? 16.370 -7.562 -21.215 1.00 59.81 104 ASN A N 1
ATOM 786 C CA . ASN A 1 104 ? 15.219 -8.444 -21.430 1.00 59.81 104 ASN A CA 1
ATOM 787 C C . ASN A 1 104 ? 14.515 -8.808 -20.117 1.00 59.81 104 ASN A C 1
ATOM 789 O O . ASN A 1 104 ? 13.284 -8.827 -20.072 1.00 59.81 104 ASN A O 1
ATOM 793 N N . ILE A 1 105 ? 15.276 -9.021 -19.037 1.00 62.88 105 ILE A N 1
ATOM 794 C CA . ILE A 1 105 ? 14.725 -9.220 -17.692 1.00 62.88 105 ILE A CA 1
ATOM 795 C C . ILE A 1 105 ? 13.988 -7.949 -17.247 1.00 62.88 105 ILE A C 1
ATOM 797 O O . ILE A 1 105 ? 12.807 -8.014 -16.916 1.00 62.88 105 ILE A O 1
ATOM 801 N N . CYS A 1 106 ? 14.615 -6.773 -17.329 1.00 62.06 106 CYS A N 1
ATOM 802 C CA . CYS A 1 106 ? 13.974 -5.508 -16.962 1.00 62.06 106 CYS A CA 1
ATOM 803 C C . CYS A 1 106 ? 12.727 -5.211 -17.800 1.00 62.06 106 CYS A C 1
ATOM 805 O O . CYS A 1 106 ? 11.743 -4.727 -17.251 1.00 62.06 106 CYS A O 1
ATOM 807 N N . LYS A 1 107 ? 12.718 -5.535 -19.099 1.00 61.09 107 LYS A N 1
ATOM 808 C CA . LYS A 1 107 ? 11.559 -5.348 -19.985 1.00 61.09 107 LYS A CA 1
ATOM 809 C C . LYS A 1 107 ? 10.397 -6.268 -19.592 1.00 61.09 107 LYS A C 1
ATOM 811 O O . LYS A 1 107 ? 9.265 -5.796 -19.485 1.00 61.09 107 LYS A O 1
ATOM 816 N N . MET A 1 108 ? 10.660 -7.548 -19.313 1.00 61.25 108 MET A N 1
ATOM 817 C CA . MET A 1 108 ? 9.628 -8.492 -18.857 1.00 61.25 108 MET A CA 1
ATOM 818 C C . MET A 1 108 ? 9.060 -8.114 -17.483 1.00 61.25 108 MET A C 1
ATOM 820 O O . MET A 1 108 ? 7.840 -8.090 -17.304 1.00 61.25 108 MET A O 1
ATOM 824 N N . TYR A 1 109 ? 9.923 -7.750 -16.533 1.00 63.38 109 TYR A N 1
ATOM 825 C CA . TYR A 1 109 ? 9.499 -7.351 -15.191 1.00 63.38 109 TYR A CA 1
ATOM 826 C C . TYR A 1 109 ? 8.808 -5.982 -15.169 1.00 63.38 109 TYR A C 1
ATOM 828 O O . TYR A 1 109 ? 7.850 -5.805 -14.417 1.00 63.38 109 TYR A O 1
ATOM 836 N N . ALA A 1 110 ? 9.208 -5.034 -16.022 1.00 62.28 110 ALA A N 1
ATOM 837 C CA . ALA A 1 110 ? 8.516 -3.753 -16.168 1.00 62.28 110 ALA A CA 1
ATOM 838 C C . ALA A 1 110 ? 7.084 -3.937 -16.689 1.00 62.28 110 ALA A C 1
ATOM 840 O O . ALA A 1 110 ? 6.163 -3.298 -16.182 1.00 62.28 110 ALA A O 1
ATOM 841 N N . MET A 1 111 ? 6.869 -4.845 -17.649 1.00 62.75 111 MET A N 1
ATOM 842 C CA . MET A 1 111 ? 5.531 -5.132 -18.172 1.00 62.75 111 MET A CA 1
ATOM 843 C C . MET A 1 111 ? 4.646 -5.847 -17.143 1.00 62.75 111 MET A C 1
ATOM 845 O O . MET A 1 111 ? 3.472 -5.508 -17.003 1.00 62.75 111 MET A O 1
ATOM 849 N N . GLN A 1 112 ? 5.210 -6.773 -16.362 1.00 62.75 112 GLN A N 1
ATOM 850 C CA . GLN A 1 112 ? 4.499 -7.379 -15.232 1.00 62.75 112 GLN A CA 1
ATOM 851 C C . GLN A 1 112 ? 4.162 -6.349 -14.149 1.00 62.75 112 GLN A C 1
ATOM 853 O O . GLN A 1 112 ? 3.038 -6.342 -13.658 1.00 62.75 112 GLN A O 1
ATOM 858 N N . CYS A 1 113 ? 5.075 -5.431 -13.820 1.00 65.31 113 CYS A N 1
ATOM 859 C CA . CYS A 1 113 ? 4.794 -4.351 -12.873 1.00 65.31 113 CYS A CA 1
ATOM 860 C C . CYS A 1 113 ? 3.707 -3.410 -13.395 1.00 65.31 113 CYS A C 1
ATOM 862 O O . CYS A 1 113 ? 2.836 -3.019 -12.629 1.00 65.31 113 CYS A O 1
ATOM 864 N N . PHE A 1 114 ? 3.680 -3.104 -14.694 1.00 65.94 114 PHE A N 1
ATOM 865 C CA . PHE A 1 114 ? 2.621 -2.279 -15.282 1.00 65.94 114 PHE A CA 1
ATOM 866 C C . PHE A 1 114 ? 1.223 -2.899 -15.120 1.00 65.94 114 PHE A C 1
ATOM 868 O O . PHE A 1 114 ? 0.249 -2.176 -14.921 1.00 65.94 114 PHE A O 1
ATOM 875 N N . CYS A 1 115 ? 1.121 -4.230 -15.161 1.00 72.12 115 CYS A N 1
ATOM 876 C CA . CYS A 1 115 ? -0.138 -4.946 -14.952 1.00 72.12 115 CYS A CA 1
ATOM 877 C C . CYS A 1 115 ? -0.462 -5.169 -13.467 1.00 72.12 115 CYS A C 1
ATOM 879 O O . CYS A 1 115 ? -1.609 -5.015 -13.061 1.00 72.12 115 CYS A O 1
ATOM 881 N N . CYS A 1 116 ? 0.528 -5.515 -12.643 1.00 77.62 116 CYS A N 1
ATOM 882 C CA . CYS A 1 116 ? 0.316 -5.879 -11.240 1.00 77.62 116 CYS A CA 1
ATOM 883 C C . CYS A 1 116 ? 0.203 -4.664 -10.310 1.00 77.62 116 CYS A C 1
ATOM 885 O O . CYS A 1 116 ? -0.505 -4.723 -9.306 1.00 77.62 116 CYS A O 1
ATOM 887 N N . PHE A 1 117 ? 0.860 -3.550 -10.636 1.00 82.31 117 PHE A N 1
ATOM 888 C CA . PHE A 1 117 ? 0.803 -2.322 -9.846 1.00 82.31 117 PHE A CA 1
ATOM 889 C C . PHE A 1 117 ? -0.612 -1.719 -9.746 1.00 82.31 117 PHE A C 1
ATOM 891 O O . PHE A 1 117 ? -1.058 -1.482 -8.632 1.00 82.31 117 PHE A O 1
ATOM 898 N N . PRO A 1 118 ? -1.412 -1.545 -10.817 1.00 83.81 118 PRO A N 1
ATOM 899 C CA . PRO A 1 118 ? -2.800 -1.095 -10.657 1.00 83.81 118 PRO A CA 1
ATOM 900 C C . PRO A 1 118 ? -3.651 -2.084 -9.857 1.00 83.81 118 PRO A C 1
ATOM 902 O O . PRO A 1 118 ? -4.532 -1.667 -9.103 1.00 83.81 118 PRO A O 1
ATOM 905 N N . CYS A 1 119 ? -3.385 -3.387 -9.996 1.00 87.44 119 CYS A N 1
ATOM 906 C CA . CYS A 1 119 ? -4.067 -4.407 -9.210 1.00 87.44 119 CYS A CA 1
ATOM 907 C C . CYS A 1 119 ? -3.783 -4.248 -7.713 1.00 87.44 119 CYS A C 1
ATOM 909 O O . CYS A 1 119 ? -4.696 -4.450 -6.921 1.00 87.44 119 CYS A O 1
ATOM 911 N N . SER A 1 120 ? -2.579 -3.833 -7.306 1.00 90.44 120 SER A N 1
ATOM 912 C CA . SER A 1 120 ? -2.294 -3.564 -5.891 1.00 90.44 120 SER A CA 1
ATOM 913 C C . SER A 1 120 ? -3.079 -2.364 -5.361 1.00 90.44 120 SER A C 1
ATOM 915 O O . SER A 1 120 ? -3.605 -2.426 -4.251 1.00 90.44 120 SER A O 1
ATOM 917 N N . GLY A 1 121 ? -3.248 -1.318 -6.176 1.00 90.06 121 GLY A N 1
ATOM 918 C CA . GLY A 1 121 ? -4.122 -0.193 -5.849 1.00 90.06 121 GLY A CA 1
ATOM 919 C C . GLY A 1 121 ? -5.575 -0.629 -5.645 1.00 90.06 121 GLY A C 1
ATOM 920 O O . GLY A 1 121 ? -6.192 -0.274 -4.644 1.00 90.06 121 GLY A O 1
ATOM 921 N N . LEU A 1 122 ? -6.097 -1.470 -6.545 1.00 91.81 122 LEU A N 1
ATOM 922 C CA . LEU A 1 122 ? -7.443 -2.037 -6.426 1.00 91.81 122 LEU A CA 1
ATOM 923 C C . LEU A 1 122 ? -7.587 -2.922 -5.178 1.00 91.81 122 LEU A C 1
ATOM 925 O O . LEU A 1 122 ? -8.581 -2.811 -4.469 1.00 91.81 122 LEU A O 1
ATOM 929 N N . LEU A 1 123 ? -6.602 -3.775 -4.889 1.00 94.00 123 LEU A N 1
ATOM 930 C CA . LEU A 1 123 ? -6.612 -4.646 -3.711 1.00 94.00 123 LEU A CA 1
ATOM 931 C C . LEU A 1 123 ? -6.654 -3.845 -2.406 1.00 94.00 123 LEU A C 1
ATOM 933 O O . LEU A 1 123 ? -7.430 -4.200 -1.523 1.00 94.00 123 LEU A O 1
ATOM 937 N N . SER A 1 124 ? -5.885 -2.755 -2.304 1.00 93.75 124 SER A N 1
ATOM 938 C CA . SER A 1 124 ? -5.941 -1.858 -1.141 1.00 93.75 124 SER A CA 1
ATOM 939 C C . SER A 1 124 ? -7.299 -1.154 -1.036 1.00 93.75 124 SER A C 1
ATOM 941 O O . SER A 1 124 ? -7.931 -1.152 0.014 1.00 93.75 124 SER A O 1
ATOM 943 N N . LEU A 1 125 ? -7.853 -0.650 -2.144 1.00 94.25 125 LEU A N 1
ATOM 944 C CA . LEU A 1 125 ? -9.195 -0.053 -2.117 1.00 94.25 125 LEU A CA 1
ATOM 945 C C . LEU A 1 125 ? -10.268 -1.057 -1.668 1.00 94.25 125 LEU A C 1
ATOM 947 O O . LEU A 1 125 ? -11.116 -0.720 -0.845 1.00 94.25 125 LEU A O 1
ATOM 951 N N . VAL A 1 126 ? -10.220 -2.296 -2.165 1.00 93.75 126 VAL A N 1
ATOM 952 C CA . VAL A 1 126 ? -11.142 -3.364 -1.749 1.00 93.75 126 VAL A CA 1
ATOM 953 C C . VAL A 1 126 ? -10.931 -3.732 -0.278 1.00 93.75 126 VAL A C 1
ATOM 955 O O . VAL A 1 126 ? -11.915 -3.899 0.438 1.00 93.75 126 VAL A O 1
ATOM 958 N N . GLY A 1 127 ? -9.685 -3.810 0.200 1.00 91.50 127 GLY A N 1
ATOM 959 C CA . GLY A 1 127 ? -9.359 -4.056 1.609 1.00 91.50 127 GLY A CA 1
ATOM 960 C C . GLY A 1 127 ? -9.976 -3.013 2.539 1.00 91.50 127 GLY A C 1
ATOM 961 O O . GLY A 1 127 ? -10.642 -3.368 3.518 1.00 91.50 127 GLY A O 1
ATOM 962 N N . CYS A 1 128 ? -9.842 -1.738 2.176 1.00 91.69 128 CYS A N 1
ATOM 963 C CA . CYS A 1 128 ? -10.465 -0.618 2.871 1.00 91.69 128 CYS A CA 1
ATOM 964 C C . CYS A 1 128 ? -12.004 -0.663 2.801 1.00 91.69 128 CYS A C 1
ATOM 966 O O . CYS A 1 128 ? -12.669 -0.432 3.808 1.00 91.69 128 CYS A O 1
ATOM 968 N N . ILE A 1 129 ? -12.602 -1.009 1.656 1.00 91.38 129 ILE A N 1
ATOM 969 C CA . ILE A 1 129 ? -14.067 -1.140 1.543 1.00 91.38 129 ILE A CA 1
ATOM 970 C C . ILE A 1 129 ? -14.585 -2.245 2.471 1.00 91.38 129 ILE A C 1
ATOM 972 O O . ILE A 1 129 ? -15.508 -1.992 3.245 1.00 91.38 129 ILE A O 1
ATOM 976 N N . VAL A 1 130 ? -13.956 -3.425 2.443 1.00 90.12 130 VAL A N 1
ATOM 977 C CA . VAL A 1 130 ? -14.290 -4.560 3.322 1.00 90.12 130 VAL A CA 1
ATOM 978 C C . VAL A 1 130 ? -14.156 -4.176 4.797 1.00 90.12 130 VAL A C 1
ATOM 980 O O . VAL A 1 130 ? -14.997 -4.535 5.613 1.00 90.12 130 VAL A O 1
ATOM 983 N N . PHE A 1 131 ? -13.140 -3.386 5.148 1.00 88.25 131 PHE A N 1
ATOM 984 C CA . PHE A 1 131 ? -13.015 -2.860 6.504 1.00 88.25 131 PHE A CA 1
ATOM 985 C C . PHE A 1 131 ? -14.181 -1.928 6.862 1.00 88.25 131 PHE A C 1
ATOM 987 O O . PHE A 1 131 ? -14.806 -2.078 7.908 1.00 88.25 131 PHE A O 1
ATOM 994 N N . SER A 1 132 ? -14.506 -0.972 5.989 1.00 87.38 132 SER A N 1
ATOM 995 C CA . SER A 1 132 ? -15.558 0.013 6.260 1.00 87.38 132 SER A CA 1
ATOM 996 C C . SER A 1 132 ? -16.954 -0.607 6.388 1.00 87.38 132 SER A C 1
ATOM 998 O O . SER A 1 132 ? -17.756 -0.119 7.184 1.00 87.38 132 SER A O 1
ATOM 1000 N N . SER A 1 133 ? -17.239 -1.701 5.668 1.00 84.81 133 SER A N 1
ATOM 1001 C CA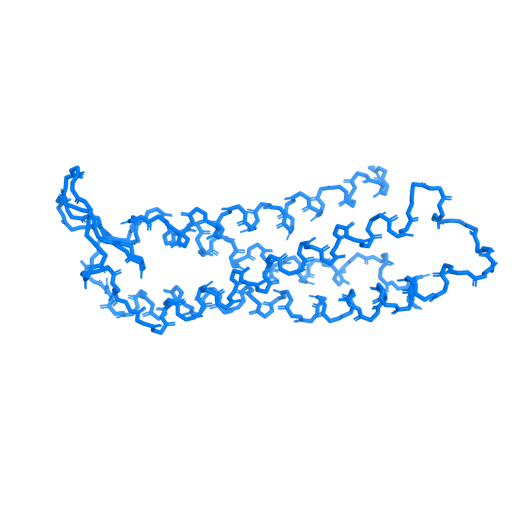 . SER A 1 133 ? -18.521 -2.404 5.778 1.00 84.81 133 SER A CA 1
ATOM 1002 C C . SER A 1 133 ? -18.708 -3.085 7.131 1.00 84.81 133 SER A C 1
ATOM 1004 O O . SER A 1 133 ? -19.830 -3.134 7.632 1.00 84.81 133 SER A O 1
ATOM 1006 N N . ASP A 1 134 ? -17.620 -3.558 7.741 1.00 79.19 134 ASP A N 1
ATOM 1007 C CA . ASP A 1 134 ? -17.661 -4.260 9.026 1.00 79.19 134 ASP A CA 1
ATOM 1008 C C . ASP A 1 134 ? -17.715 -3.300 10.227 1.00 79.19 134 ASP A C 1
ATOM 1010 O O . ASP A 1 134 ? -18.193 -3.6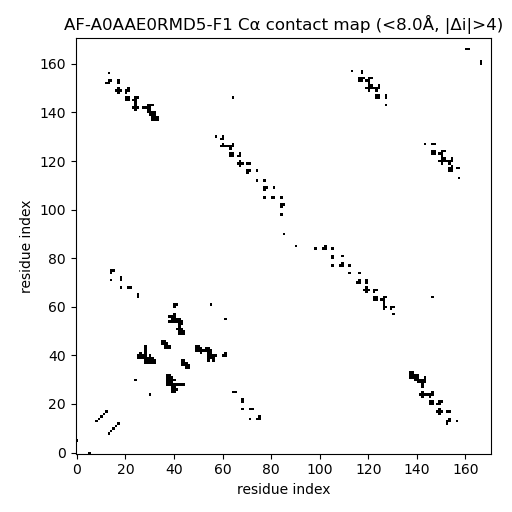71 11.299 1.00 79.19 134 ASP A O 1
ATOM 1014 N N . PHE A 1 135 ? -17.268 -2.050 10.054 1.00 72.81 135 PHE A N 1
ATOM 1015 C CA . PHE A 1 135 ? -17.124 -1.060 11.131 1.00 72.81 135 PHE A CA 1
ATOM 1016 C C . PHE A 1 135 ? -17.968 0.205 10.921 1.00 72.81 135 PHE A C 1
ATOM 1018 O O . PHE A 1 135 ? -17.571 1.298 11.320 1.00 72.81 135 PHE A O 1
ATOM 1025 N N . ASN A 1 136 ? -19.170 0.052 10.358 1.00 62.12 136 ASN A N 1
ATOM 1026 C CA . ASN A 1 136 ? -20.055 1.148 9.933 1.00 62.12 136 ASN A CA 1
ATOM 1027 C C . ASN A 1 136 ? -20.481 2.134 11.057 1.00 62.12 136 ASN A C 1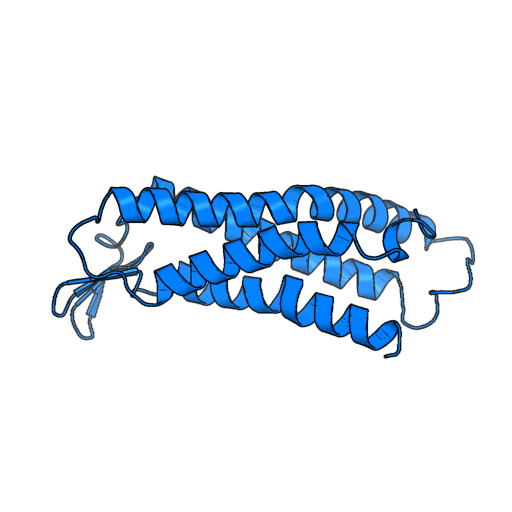
ATOM 1029 O O . ASN A 1 136 ? -21.084 3.168 10.783 1.00 62.12 136 ASN A O 1
ATOM 1033 N N . THR A 1 137 ? -20.180 1.835 12.327 1.00 56.53 137 THR A N 1
ATOM 1034 C CA . THR A 1 137 ? -20.492 2.679 13.498 1.00 56.53 137 THR A CA 1
ATOM 1035 C C . THR A 1 137 ? -19.266 3.194 14.260 1.00 56.53 137 THR A C 1
ATOM 1037 O O . THR A 1 137 ? -19.433 3.965 15.202 1.00 56.53 137 THR A O 1
ATOM 1040 N N . ALA A 1 138 ? -18.046 2.773 13.906 1.00 67.38 138 ALA A N 1
ATOM 1041 C CA . ALA A 1 138 ? -16.823 3.170 14.607 1.00 67.38 138 ALA A CA 1
ATOM 1042 C C . ALA A 1 138 ? -16.132 4.352 13.908 1.00 67.38 138 ALA A C 1
ATOM 1044 O O . ALA A 1 138 ? -16.192 4.489 12.686 1.00 67.38 138 ALA A O 1
ATOM 1045 N N . ALA A 1 139 ? -15.438 5.207 14.669 1.00 82.12 139 ALA A N 1
ATOM 1046 C CA . ALA A 1 139 ? -14.653 6.285 14.075 1.00 82.12 139 ALA A CA 1
ATOM 1047 C C . ALA A 1 139 ? -13.460 5.690 13.309 1.00 82.12 139 ALA A C 1
ATOM 1049 O O . ALA A 1 139 ? -12.615 4.991 13.878 1.00 82.12 139 ALA A O 1
ATOM 1050 N N . LEU A 1 140 ? -13.403 5.949 12.003 1.00 88.31 140 LEU A N 1
ATOM 1051 C CA . LEU A 1 140 ? -12.297 5.530 11.144 1.00 88.31 140 LEU A CA 1
ATOM 1052 C C . LEU A 1 140 ? -11.073 6.399 11.442 1.00 88.31 140 LEU A C 1
ATOM 1054 O O . LEU A 1 140 ? -11.167 7.628 11.490 1.00 88.31 140 LEU A O 1
ATOM 1058 N N . GLY A 1 141 ? -9.928 5.762 11.660 1.00 88.62 141 GLY A N 1
ATOM 1059 C CA . GLY A 1 141 ? -8.691 6.449 12.003 1.00 88.62 141 GLY A CA 1
ATOM 1060 C C . GLY A 1 141 ? -7.878 6.864 10.774 1.00 88.62 141 GLY A C 1
ATOM 1061 O O . GLY A 1 141 ? -8.187 6.524 9.633 1.00 88.62 141 GLY A O 1
ATOM 1062 N N . TRP A 1 142 ? -6.816 7.640 10.993 1.00 90.69 142 TRP A N 1
ATOM 1063 C CA . TRP A 1 142 ? -6.023 8.229 9.908 1.00 90.69 142 TRP A CA 1
ATOM 1064 C C . TRP A 1 142 ? -5.315 7.186 9.034 1.00 90.69 142 TRP A C 1
ATOM 1066 O O . TRP A 1 142 ? -5.100 7.437 7.850 1.00 90.69 142 TRP A O 1
ATOM 1076 N N . SER A 1 143 ? -4.963 6.019 9.581 1.00 91.81 143 SER A N 1
ATOM 1077 C CA . SER A 1 143 ? -4.207 5.011 8.835 1.00 91.81 143 SER A CA 1
ATOM 1078 C C . SER A 1 143 ? -5.049 4.349 7.743 1.00 91.81 143 SER A C 1
ATOM 1080 O O . SER A 1 143 ? -4.538 4.083 6.658 1.00 91.81 143 SER A O 1
ATOM 1082 N N . PHE A 1 144 ? -6.354 4.198 7.984 1.00 92.38 144 PHE A N 1
ATOM 1083 C CA . PHE A 1 144 ? -7.332 3.786 6.980 1.00 92.38 144 PHE A CA 1
ATOM 1084 C C . PHE A 1 144 ? -7.339 4.746 5.779 1.00 92.38 144 PHE A C 1
ATOM 1086 O O . PHE A 1 144 ? -7.229 4.321 4.629 1.00 92.38 144 PHE A O 1
ATOM 1093 N N . TYR A 1 145 ? -7.381 6.059 6.033 1.00 93.81 145 TYR A N 1
ATOM 1094 C CA . TYR A 1 145 ? -7.359 7.063 4.965 1.00 93.81 145 TYR A CA 1
ATOM 1095 C C . TYR A 1 145 ? -6.031 7.086 4.199 1.00 93.81 145 TYR A C 1
ATOM 1097 O O . TYR A 1 145 ? -6.032 7.345 2.996 1.00 93.81 145 TYR A O 1
ATOM 1105 N N . MET A 1 146 ? -4.907 6.783 4.859 1.00 95.31 146 MET A N 1
ATOM 1106 C CA . MET A 1 146 ? -3.609 6.654 4.186 1.00 95.31 146 MET A CA 1
ATOM 1107 C C . MET A 1 146 ? -3.601 5.486 3.191 1.00 95.31 146 MET A C 1
ATOM 1109 O O . MET A 1 146 ? -3.132 5.670 2.068 1.00 95.31 146 MET A O 1
ATOM 1113 N N . CYS A 1 147 ? -4.161 4.326 3.553 1.00 94.25 147 CYS A N 1
ATOM 1114 C CA . CYS A 1 147 ? -4.298 3.183 2.640 1.00 94.25 147 CYS A CA 1
ATOM 1115 C C . CYS A 1 147 ? -5.244 3.491 1.470 1.00 94.25 147 CYS A C 1
ATOM 1117 O O . CYS A 1 147 ? -4.886 3.255 0.317 1.00 94.25 147 CYS A O 1
ATOM 1119 N N . ILE A 1 148 ? -6.387 4.146 1.716 1.00 94.56 148 ILE A N 1
ATOM 1120 C CA . ILE A 1 148 ? -7.266 4.613 0.627 1.00 94.56 148 ILE A CA 1
ATOM 1121 C C . ILE A 1 148 ? -6.529 5.562 -0.321 1.00 94.56 148 ILE A C 1
ATOM 1123 O O . ILE A 1 148 ? -6.640 5.431 -1.545 1.00 94.56 148 ILE A O 1
ATOM 1127 N N . ALA A 1 149 ? -5.786 6.529 0.221 1.00 94.31 149 ALA A N 1
ATOM 1128 C CA . ALA A 1 149 ? -5.028 7.479 -0.582 1.00 94.31 149 ALA A CA 1
ATOM 1129 C C . ALA A 1 149 ? -3.943 6.767 -1.401 1.00 94.31 149 ALA A C 1
ATOM 1131 O O . ALA A 1 149 ? -3.823 7.021 -2.600 1.00 94.31 149 ALA A O 1
ATOM 1132 N N . ALA A 1 150 ? -3.207 5.834 -0.788 1.00 93.88 150 ALA A N 1
ATOM 1133 C CA . ALA A 1 150 ? -2.216 5.008 -1.467 1.00 93.88 150 ALA A CA 1
ATOM 1134 C C . ALA A 1 150 ? -2.842 4.231 -2.633 1.00 93.88 150 ALA A C 1
ATOM 1136 O O . ALA A 1 150 ? -2.399 4.374 -3.775 1.00 93.88 150 ALA A O 1
ATOM 1137 N N . GLY A 1 151 ? -3.917 3.480 -2.371 1.00 91.88 151 GLY A N 1
ATOM 1138 C CA . GLY A 1 151 ? -4.624 2.700 -3.384 1.00 91.88 151 GLY A CA 1
ATOM 1139 C C . GLY A 1 151 ? -5.156 3.561 -4.532 1.00 91.88 151 GLY A C 1
ATOM 1140 O O . GLY A 1 1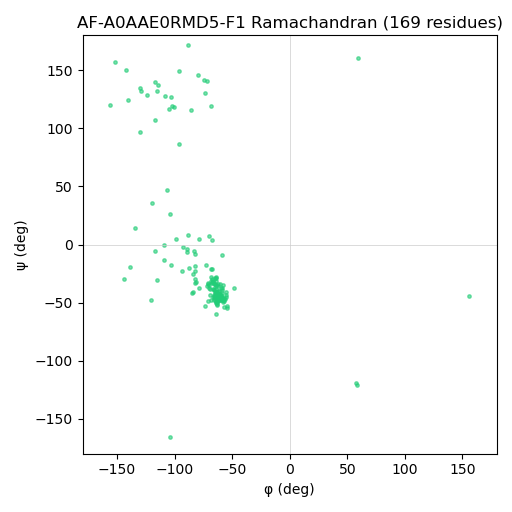51 ? -4.983 3.219 -5.703 1.00 91.88 151 GLY A O 1
ATOM 1141 N N . SER A 1 152 ? -5.710 4.733 -4.210 1.00 92.12 152 SER A N 1
ATOM 1142 C CA . SER A 1 152 ? -6.214 5.698 -5.197 1.00 92.12 152 SER A CA 1
ATOM 1143 C C . SER A 1 152 ? -5.102 6.256 -6.087 1.00 92.12 152 SER A C 1
ATOM 1145 O O . SER A 1 152 ? -5.258 6.308 -7.305 1.00 92.12 152 SER A O 1
ATOM 1147 N N . ILE A 1 153 ? -3.962 6.649 -5.506 1.00 90.12 153 ILE A N 1
ATOM 1148 C CA . ILE A 1 153 ? -2.809 7.177 -6.254 1.00 90.12 153 ILE A CA 1
ATOM 1149 C C . ILE A 1 153 ? -2.252 6.119 -7.210 1.00 90.12 153 ILE A C 1
ATOM 1151 O O . ILE A 1 153 ? -1.939 6.432 -8.363 1.00 90.12 153 ILE A O 1
ATOM 1155 N N . VAL A 1 154 ? -2.141 4.872 -6.750 1.00 88.31 154 VAL A N 1
ATOM 1156 C CA . VAL A 1 154 ? -1.660 3.748 -7.565 1.00 88.31 154 VAL A CA 1
ATOM 1157 C C . VAL A 1 154 ? -2.616 3.462 -8.719 1.00 88.31 154 VAL A C 1
ATOM 1159 O O . VAL A 1 154 ? -2.188 3.369 -9.870 1.00 88.31 154 VAL A O 1
ATOM 1162 N N . PHE A 1 155 ? -3.918 3.395 -8.436 1.00 84.62 155 PHE A N 1
ATOM 1163 C CA . PHE A 1 155 ? -4.937 3.152 -9.452 1.00 84.62 155 PHE A CA 1
ATOM 1164 C C . PHE A 1 155 ? -4.978 4.271 -10.508 1.00 84.62 155 PHE A C 1
ATOM 1166 O O . PHE A 1 155 ? -4.981 4.003 -11.711 1.00 84.62 155 PHE A O 1
ATOM 1173 N N . LEU A 1 156 ? -4.933 5.536 -10.077 1.00 82.50 156 LEU A N 1
ATOM 1174 C CA . LEU A 1 156 ? -4.952 6.696 -10.974 1.00 82.50 156 LEU A CA 1
ATOM 1175 C C . LEU A 1 156 ? -3.676 6.830 -11.812 1.00 82.50 156 LEU A C 1
ATOM 1177 O O . LEU A 1 156 ? -3.751 7.285 -12.956 1.00 82.50 156 LEU A O 1
ATOM 1181 N N . ASN A 1 157 ? -2.516 6.414 -11.293 1.00 75.88 157 ASN A N 1
ATOM 1182 C CA . ASN A 1 157 ? -1.265 6.481 -12.052 1.00 75.88 157 ASN A CA 1
ATOM 1183 C C . ASN A 1 157 ? -1.336 5.705 -13.369 1.00 75.88 157 ASN A C 1
ATOM 1185 O O . ASN A 1 157 ? -0.790 6.148 -14.380 1.00 75.88 157 ASN A O 1
ATOM 1189 N N . VAL A 1 158 ? -2.058 4.587 -13.407 1.00 64.88 158 VAL A N 1
ATOM 1190 C CA . VAL A 1 158 ? -2.210 3.794 -14.634 1.00 64.88 158 VAL A CA 1
ATOM 1191 C C . VAL A 1 158 ? -3.101 4.484 -15.666 1.00 64.88 158 VAL A C 1
ATOM 1193 O O . VAL A 1 158 ? -2.786 4.459 -16.859 1.00 64.88 158 VAL A O 1
ATOM 1196 N N . SER A 1 159 ? -4.143 5.188 -15.222 1.00 54.91 159 SER A N 1
ATOM 1197 C CA . SER A 1 159 ? -5.016 5.986 -16.095 1.00 54.91 159 SER A CA 1
ATOM 1198 C C . SER A 1 159 ? -4.267 7.140 -16.770 1.00 54.91 159 SER A C 1
ATOM 1200 O O . SER A 1 159 ? -4.516 7.440 -17.936 1.00 54.91 159 SER A O 1
ATOM 1202 N N . VAL A 1 160 ? -3.303 7.752 -16.072 1.00 51.12 160 VAL A N 1
ATOM 1203 C CA . VAL A 1 160 ? -2.488 8.858 -16.605 1.00 51.12 160 VAL A CA 1
ATOM 1204 C C . VAL A 1 160 ? -1.339 8.356 -17.486 1.00 51.12 160 VAL A C 1
ATOM 1206 O O . VAL A 1 160 ? -0.998 8.999 -18.479 1.00 51.12 160 VAL A O 1
ATOM 1209 N N . THR A 1 161 ? -0.769 7.182 -17.200 1.00 49.78 161 THR A N 1
ATOM 1210 C CA . THR A 1 161 ? 0.364 6.650 -17.981 1.00 49.78 161 THR A CA 1
ATOM 1211 C C . THR A 1 161 ? -0.042 6.266 -19.411 1.00 49.78 161 THR A C 1
ATOM 1213 O O . THR A 1 161 ? 0.750 6.446 -20.332 1.00 49.78 161 THR A O 1
ATOM 1216 N N . LYS A 1 162 ? -1.302 5.859 -19.643 1.00 42.50 162 LYS A N 1
ATOM 1217 C CA . LYS A 1 162 ? -1.856 5.681 -21.002 1.00 42.50 162 LYS A CA 1
ATOM 1218 C C . LYS A 1 162 ? -2.013 6.989 -21.794 1.00 42.50 162 LYS A C 1
ATOM 1220 O O . LYS A 1 162 ? -2.065 6.938 -23.018 1.00 42.50 162 LYS A O 1
ATOM 1225 N N . ALA A 1 163 ? -2.078 8.144 -21.132 1.00 35.34 163 ALA A N 1
ATOM 1226 C CA . ALA A 1 163 ? -2.225 9.448 -21.785 1.00 35.34 163 ALA A CA 1
ATOM 1227 C C . ALA A 1 163 ? -0.879 10.110 -22.141 1.00 35.34 163 ALA A C 1
ATOM 1229 O O . ALA A 1 163 ? -0.860 11.150 -22.799 1.00 35.34 163 ALA A O 1
ATOM 1230 N N . SER A 1 164 ? 0.252 9.525 -21.724 1.00 33.97 164 SER A N 1
ATOM 1231 C CA . SER A 1 164 ? 1.583 10.074 -21.987 1.00 33.97 164 SER A CA 1
ATOM 1232 C C . SER A 1 164 ? 2.242 9.333 -23.166 1.00 33.97 164 SER A C 1
ATOM 1234 O O . SER A 1 164 ? 2.495 8.131 -23.068 1.00 33.97 164 SER A O 1
ATOM 1236 N N . PRO A 1 165 ? 2.573 10.010 -24.284 1.00 33.03 165 PRO A N 1
ATOM 1237 C CA . PRO A 1 165 ? 3.043 9.381 -25.529 1.00 33.03 165 PRO A CA 1
ATOM 1238 C C . PRO A 1 165 ? 4.431 8.718 -25.434 1.00 33.03 165 PRO A C 1
ATOM 1240 O O . PRO A 1 165 ? 4.938 8.197 -26.422 1.00 33.03 165 PRO A O 1
ATOM 1243 N N . ILE A 1 166 ? 5.051 8.692 -24.251 1.00 39.81 166 ILE A N 1
ATOM 1244 C CA . ILE A 1 166 ? 6.348 8.040 -24.009 1.00 39.81 166 ILE A CA 1
ATOM 1245 C C . ILE A 1 166 ? 6.224 6.504 -24.111 1.00 39.81 166 ILE A C 1
ATOM 1247 O O . ILE A 1 166 ? 7.201 5.823 -24.402 1.00 39.81 166 ILE A O 1
ATOM 1251 N N . SER A 1 167 ? 5.010 5.959 -23.961 1.00 38.16 167 SER A N 1
ATOM 1252 C CA . SER A 1 167 ? 4.715 4.525 -24.089 1.00 38.16 167 SER A CA 1
ATOM 1253 C C . SER A 1 167 ? 4.507 4.038 -25.533 1.00 38.16 167 SER A C 1
ATOM 1255 O O . SER A 1 167 ? 4.338 2.840 -25.727 1.00 38.16 167 SER A O 1
ATOM 1257 N N . ALA A 1 168 ? 4.480 4.904 -26.550 1.00 33.88 168 ALA A N 1
ATOM 1258 C CA . ALA A 1 168 ? 4.230 4.457 -27.929 1.00 33.88 168 ALA A CA 1
ATOM 1259 C C . ALA A 1 168 ? 5.496 4.387 -28.799 1.00 33.88 168 ALA A C 1
ATOM 1261 O O . ALA A 1 168 ? 5.475 3.735 -29.835 1.00 33.88 168 ALA A O 1
ATOM 1262 N N . SER A 1 169 ? 6.594 5.041 -28.402 1.00 30.53 169 SER A N 1
ATOM 1263 C CA . SER A 1 169 ? 7.793 5.163 -29.249 1.00 30.53 169 SER A CA 1
ATOM 1264 C C . SER A 1 169 ? 9.003 4.345 -28.789 1.00 30.53 169 SER A C 1
ATOM 1266 O O . SER A 1 169 ? 10.042 4.415 -29.436 1.00 30.53 169 SER A O 1
ATOM 1268 N N . HIS A 1 170 ? 8.902 3.610 -27.675 1.00 34.94 170 HIS A N 1
ATOM 1269 C CA . HIS A 1 170 ? 10.017 2.834 -27.104 1.00 34.94 170 HIS A CA 1
ATOM 1270 C C . HIS A 1 170 ? 9.641 1.406 -26.668 1.00 34.94 170 HIS A C 1
ATOM 1272 O O . HIS A 1 170 ? 10.418 0.767 -25.956 1.00 34.94 170 HIS A O 1
ATOM 1278 N N . PHE A 1 171 ? 8.474 0.902 -27.086 1.00 37.25 171 PHE A N 1
ATOM 1279 C CA . PHE A 1 171 ? 8.111 -0.508 -26.907 1.00 37.25 171 PHE A CA 1
ATOM 1280 C C . PHE A 1 171 ? 8.451 -1.345 -28.132 1.00 37.25 171 PHE A C 1
ATOM 1282 O O . PHE A 1 171 ? 8.122 -0.886 -29.247 1.00 37.25 171 PHE A O 1
#

Organism: NCBI:txid2493646

Secondary structure (DSSP, 8-state):
--HHHHHHHHHIIIIIHHHHHHHHHHH-S-SEEETTEEE-SS-EEETTEEESTT--S-HHHHHHHHHHHHHHHHHHHHHHHHHHHHTTT-SS----SSHHHHHHHHHHHHHHHHHHHHHHHHHHHHHHHHHHHHTTTSEEPHHHHHHHHHHHHHHHHHHHHTTSGGGTS--

Solvent-accessible surface area (backbone atoms only — not comparable to full-atom values): 8940 Å² total; per-residue (Å²): 135,60,74,71,60,55,53,53,49,48,46,47,60,45,47,49,45,28,49,51,31,31,50,55,14,58,75,28,38,34,36,30,43,59,89,66,32,27,35,12,52,60,28,24,28,52,75,93,49,72,43,55,91,75,1,61,78,44,68,66,30,42,52,28,38,51,51,15,48,51,44,44,51,50,40,47,51,53,50,53,51,38,56,64,74,45,49,96,78,49,90,78,65,91,74,91,85,67,55,65,60,58,47,53,51,43,52,55,51,49,54,49,34,66,60,46,38,36,51,19,11,49,34,20,40,51,16,53,50,58,46,48,70,78,43,77,86,57,50,75,24,68,20,46,52,28,27,44,51,14,12,49,43,28,39,48,44,55,67,53,54,77,74,41,76,75,70,73,80,76,116

Radius of gyration: 19.31 Å; Cα contacts (8 Å, |Δi|>4): 218; chains: 1; bounding box: 48×32×55 Å

pLDDT: mean 74.66, std 18.25, range [30.53, 95.31]

Mean predicted aligned error: 10.29 Å

Foldseek 3Di:
DDPVVVVVCCCCQQQVLLLVLLVCLQPDQAQFDDPQWRAHCQWIDRPHDIDRVPRHLDPLLNVLSVLLNVLSVLLNVLVVLVDVLCDPPNPPDDDDDPSVVSVVVSVVVNVVNLVVQLVSLVSLCVSLVVSCVSPVPTGGGPSSVSSPVSSVSSNVSSVVVVVDCPVPPPD